Protein AF-A0A958K2G7-F1 (afdb_monomer_lite)

Radius of gyration: 17.44 Å; chains: 1; bounding box: 40×29×52 Å

Foldseek 3Di:
DDPVVLVVLVVVLVVLLVV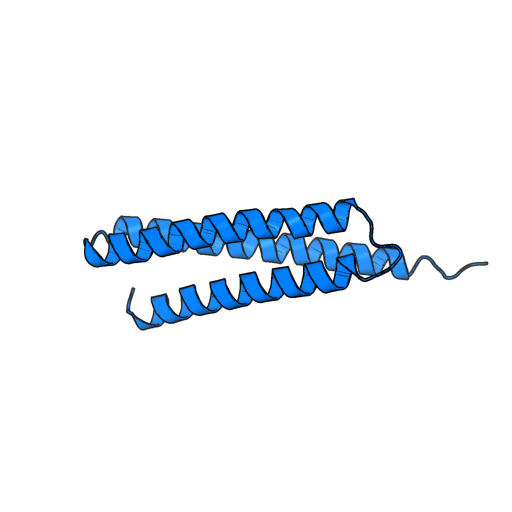LVVVLVVQVPDPPRDPVLNVLSVVLNVLSVVLVVLSVVLVVCVVVVVVVSNVVSSVSSVVSSVVSVVVVVVSVVVVVVVVVVPDDD

Sequence (105 aa):
MNNEQLTKLFGSLKTLETTIENVYERLASKENVSDKVLERVASYRKICDMQKRFSIQLEQKLGEKKYEEVARLVKLINGLSAMIMDDARLILSGIELEKDDFHYC

pLDDT: mean 78.82, std 11.54, range [39.59, 89.38]

Secondary structure (DSSP, 8-state):
--HHHHHHHHHHHHHHHHHHHHHHHHHHTSTT--HHHHHHHHHHHHHHHHHHHHHHHHHHHHHTT-HHHHHHHHHHHHHHHHHHHHHHHHHHHHHHHHHHT----

Structure (mmCIF, N/CA/C/O backbone):
data_AF-A0A958K2G7-F1
#
_entry.id   AF-A0A958K2G7-F1
#
loop_
_atom_site.group_PDB
_atom_site.id
_atom_site.type_symbol
_atom_site.label_atom_id
_atom_site.label_alt_id
_atom_site.label_comp_id
_atom_site.label_asym_id
_atom_site.label_entity_id
_atom_site.label_seq_id
_atom_site.pdbx_PDB_ins_code
_atom_site.Cartn_x
_atom_site.Cartn_y
_atom_site.Cartn_z
_atom_site.occupancy
_atom_site.B_iso_or_equiv
_atom_site.auth_seq_id
_atom_site.auth_comp_id
_atom_site.auth_asym_id
_atom_site.auth_atom_id
_atom_site.pdbx_PDB_model_num
ATOM 1 N N . MET A 1 1 ? -10.783 -4.554 18.110 1.00 61.78 1 MET A N 1
ATOM 2 C CA . MET A 1 1 ? -9.544 -4.000 17.534 1.00 61.78 1 MET A CA 1
ATOM 3 C C . MET A 1 1 ? -8.825 -3.243 18.632 1.00 61.78 1 MET A C 1
ATOM 5 O O . MET A 1 1 ? -9.449 -2.361 19.208 1.00 61.78 1 MET A O 1
ATOM 9 N N . ASN A 1 2 ? -7.605 -3.625 19.000 1.00 66.38 2 ASN A N 1
ATOM 10 C CA . ASN A 1 2 ? -6.824 -2.912 20.021 1.00 66.38 2 ASN A CA 1
ATOM 11 C C . ASN A 1 2 ? -5.801 -1.965 19.357 1.00 66.38 2 ASN A C 1
ATOM 13 O O . ASN A 1 2 ? -5.538 -2.079 18.160 1.00 66.38 2 ASN A O 1
ATOM 17 N N . ASN A 1 3 ? -5.230 -1.023 20.118 1.00 69.88 3 ASN A N 1
ATOM 18 C CA . ASN A 1 3 ? -4.253 -0.053 19.591 1.00 69.88 3 ASN A CA 1
ATOM 19 C C . ASN A 1 3 ? -3.056 -0.724 18.903 1.00 69.88 3 ASN A C 1
ATOM 21 O O . ASN A 1 3 ? -2.540 -0.210 17.919 1.00 69.88 3 ASN A O 1
ATOM 25 N N . GLU A 1 4 ? -2.652 -1.906 19.363 1.00 78.75 4 GLU A N 1
ATOM 26 C CA . GLU A 1 4 ? -1.542 -2.656 18.777 1.00 78.75 4 GLU A CA 1
ATOM 27 C C . GLU A 1 4 ? -1.826 -3.116 17.336 1.00 78.75 4 GLU A C 1
ATOM 29 O O . GLU A 1 4 ? -0.963 -3.012 16.463 1.00 78.75 4 GLU A O 1
ATOM 34 N N . GLN A 1 5 ? -3.046 -3.585 17.059 1.00 75.12 5 GLN A N 1
ATOM 35 C CA . GLN A 1 5 ? -3.474 -3.979 15.712 1.00 75.12 5 GLN A CA 1
ATOM 36 C C . GLN A 1 5 ? -3.483 -2.793 14.742 1.00 75.12 5 GLN A C 1
ATOM 38 O O . GLN A 1 5 ? -3.153 -2.956 13.570 1.00 75.12 5 GLN A O 1
ATOM 43 N N . L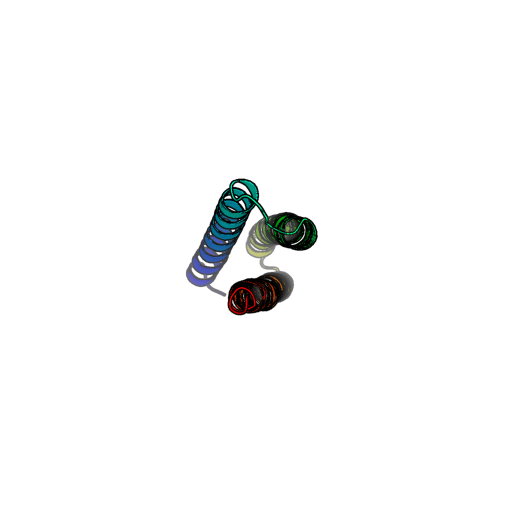EU A 1 6 ? -3.814 -1.600 15.234 1.00 75.00 6 LEU A N 1
ATOM 44 C CA . LEU A 1 6 ? -3.815 -0.369 14.445 1.00 75.00 6 LEU A CA 1
ATOM 45 C C . LEU A 1 6 ? -2.398 0.097 14.129 1.00 75.00 6 LEU A C 1
ATOM 47 O O . LEU A 1 6 ? -2.088 0.371 12.974 1.00 75.00 6 LEU A O 1
ATOM 51 N N . THR A 1 7 ? -1.512 0.088 15.126 1.00 80.31 7 THR A N 1
ATOM 52 C CA . THR A 1 7 ? -0.090 0.379 14.920 1.00 80.31 7 THR A CA 1
ATOM 53 C C . THR A 1 7 ? 0.525 -0.577 13.899 1.00 80.31 7 THR A C 1
ATOM 55 O O . THR A 1 7 ? 1.251 -0.144 13.006 1.00 80.31 7 THR A O 1
ATOM 58 N N . LYS A 1 8 ? 0.194 -1.873 13.975 1.00 83.69 8 LYS A N 1
ATOM 59 C CA . LYS A 1 8 ? 0.631 -2.877 12.992 1.00 83.69 8 LYS A CA 1
ATOM 60 C C . LYS A 1 8 ? 0.079 -2.598 11.594 1.00 83.69 8 LYS A C 1
ATOM 62 O O . LYS A 1 8 ? 0.828 -2.711 10.624 1.00 83.69 8 LYS A O 1
ATOM 67 N N . LEU A 1 9 ? -1.193 -2.213 11.480 1.00 81.94 9 LEU A N 1
ATOM 68 C CA . LEU A 1 9 ? -1.819 -1.862 10.204 1.00 81.94 9 LEU A CA 1
ATOM 69 C C . LEU A 1 9 ? -1.125 -0.659 9.556 1.00 81.94 9 LEU A C 1
ATOM 71 O O . LEU A 1 9 ? -0.680 -0.754 8.415 1.00 81.94 9 LEU A O 1
ATOM 75 N N . PHE A 1 10 ? -0.969 0.444 10.290 1.00 81.56 10 PHE A N 1
ATOM 76 C CA . PHE A 1 10 ? -0.305 1.644 9.777 1.00 81.56 10 PHE A CA 1
ATOM 77 C C . PHE A 1 10 ? 1.170 1.402 9.459 1.00 81.56 10 PHE A C 1
ATOM 79 O O . PHE A 1 10 ? 1.658 1.867 8.430 1.00 81.56 10 PHE A O 1
ATOM 86 N N . GLY A 1 11 ? 1.865 0.618 10.289 1.00 84.69 11 GLY A N 1
ATOM 87 C CA . GLY A 1 11 ? 3.226 0.173 10.003 1.00 84.69 11 GLY A CA 1
ATOM 88 C C . GLY A 1 11 ? 3.308 -0.594 8.684 1.00 84.69 11 GLY A C 1
ATOM 89 O O . GLY A 1 11 ? 4.128 -0.263 7.833 1.00 84.69 11 GLY A O 1
ATOM 90 N N . SER A 1 12 ? 2.400 -1.550 8.473 1.00 84.12 12 SER A N 1
ATOM 91 C CA . SER A 1 12 ? 2.346 -2.355 7.245 1.00 84.12 12 SER A CA 1
ATOM 92 C C . SER A 1 12 ? 2.060 -1.505 6.004 1.00 84.12 12 SER A C 1
ATOM 94 O O . SER A 1 12 ? 2.653 -1.742 4.955 1.00 84.12 12 SER A O 1
ATOM 96 N N . LEU A 1 13 ? 1.201 -0.487 6.118 1.00 83.81 13 LEU A N 1
ATOM 97 C CA . LEU A 1 13 ? 0.924 0.443 5.020 1.00 83.81 13 LEU A CA 1
ATOM 98 C C . LEU A 1 13 ? 2.126 1.301 4.656 1.00 83.81 13 LEU A C 1
ATOM 100 O O . LEU A 1 13 ? 2.446 1.429 3.479 1.00 83.81 13 LEU A O 1
ATOM 104 N N . LYS A 1 14 ? 2.825 1.838 5.657 1.00 85.19 14 LYS A N 1
ATOM 105 C CA . LYS A 1 14 ? 4.040 2.620 5.425 1.00 85.19 14 LYS A CA 1
ATOM 106 C C . LYS A 1 14 ? 5.134 1.773 4.775 1.00 85.19 14 LYS A C 1
ATOM 108 O O . LYS A 1 14 ? 5.828 2.245 3.874 1.00 85.19 14 LYS A O 1
ATOM 113 N N . THR A 1 15 ? 5.283 0.524 5.217 1.00 85.44 15 THR A N 1
ATOM 114 C CA . THR A 1 15 ? 6.199 -0.431 4.587 1.00 85.44 15 THR A CA 1
ATOM 115 C C . THR A 1 15 ? 5.812 -0.671 3.131 1.00 85.44 15 THR A C 1
ATOM 117 O O . THR A 1 15 ? 6.675 -0.558 2.270 1.00 85.44 15 THR A O 1
ATOM 120 N N . LEU A 1 16 ? 4.531 -0.922 2.842 1.00 83.94 16 LEU A N 1
ATOM 121 C CA . LEU A 1 16 ? 4.041 -1.144 1.481 1.00 83.94 16 LEU A CA 1
ATOM 122 C C . LEU A 1 16 ? 4.293 0.066 0.564 1.00 83.94 16 LEU A C 1
ATOM 124 O O . LEU A 1 16 ? 4.843 -0.107 -0.520 1.00 83.94 16 LEU A O 1
ATOM 128 N N . GLU A 1 17 ? 3.966 1.279 1.021 1.00 86.50 17 GLU A N 1
ATOM 129 C CA . GLU A 1 17 ? 4.219 2.544 0.309 1.00 86.50 17 GLU A CA 1
ATOM 130 C C . GLU A 1 17 ? 5.709 2.697 -0.027 1.00 86.50 17 GLU A C 1
ATOM 132 O O . GLU A 1 17 ? 6.078 2.903 -1.181 1.00 86.50 17 GLU A O 1
ATOM 137 N N . THR A 1 18 ? 6.578 2.494 0.968 1.00 84.88 18 THR A N 1
ATOM 138 C CA . THR A 1 18 ? 8.036 2.588 0.792 1.00 84.88 18 THR A CA 1
ATOM 139 C C . THR A 1 18 ? 8.558 1.530 -0.181 1.00 84.88 18 THR A C 1
ATOM 141 O O . THR A 1 18 ? 9.434 1.803 -0.999 1.00 84.88 18 THR A O 1
ATOM 144 N N . THR A 1 19 ? 8.035 0.304 -0.115 1.00 85.00 19 THR A N 1
ATOM 145 C CA . THR A 1 19 ? 8.423 -0.771 -1.031 1.00 85.00 19 THR A CA 1
ATOM 146 C C . THR A 1 19 ? 8.038 -0.444 -2.470 1.00 85.00 19 THR A C 1
ATOM 148 O O . THR A 1 19 ? 8.870 -0.615 -3.356 1.00 85.00 19 THR A O 1
ATOM 151 N N . ILE A 1 20 ? 6.818 0.040 -2.709 1.00 84.44 20 ILE A N 1
ATOM 152 C CA . ILE A 1 20 ? 6.351 0.410 -4.052 1.00 84.44 20 ILE A CA 1
ATOM 153 C C . ILE A 1 20 ? 7.192 1.550 -4.621 1.00 84.44 20 ILE A C 1
ATOM 155 O O . ILE A 1 20 ? 7.594 1.479 -5.780 1.00 84.44 20 ILE A O 1
ATOM 159 N N . GLU A 1 21 ? 7.509 2.553 -3.801 1.00 85.44 21 GLU A N 1
ATOM 160 C CA . GLU A 1 21 ? 8.348 3.680 -4.209 1.00 85.44 21 GLU A CA 1
ATOM 161 C C . GLU A 1 21 ? 9.743 3.212 -4.636 1.00 85.44 21 GLU A C 1
ATOM 163 O O . GLU A 1 21 ? 10.171 3.457 -5.764 1.00 85.44 21 GLU A O 1
ATOM 168 N N . ASN A 1 22 ? 10.400 2.413 -3.792 1.00 81.69 22 ASN A N 1
ATOM 169 C CA . ASN A 1 22 ? 11.715 1.849 -4.092 1.00 81.69 22 ASN A CA 1
ATOM 170 C C . ASN A 1 22 ? 11.702 0.964 -5.347 1.00 81.69 22 ASN A C 1
ATOM 172 O O . ASN A 1 22 ? 12.668 0.940 -6.109 1.00 81.69 22 ASN A O 1
ATOM 176 N N . VAL A 1 23 ? 10.634 0.187 -5.555 1.00 83.56 23 VAL A N 1
ATOM 177 C CA . VAL A 1 23 ? 10.487 -0.661 -6.746 1.00 83.56 23 VAL A CA 1
ATOM 178 C C . VAL A 1 23 ? 10.324 0.199 -7.992 1.00 83.56 23 VAL A C 1
ATOM 180 O O . VAL A 1 23 ? 10.992 -0.068 -8.989 1.00 83.56 23 VAL A O 1
ATOM 183 N N . TYR A 1 24 ? 9.500 1.245 -7.936 1.00 85.12 24 TYR A N 1
ATOM 184 C CA . TYR A 1 24 ? 9.338 2.172 -9.048 1.00 85.12 24 TYR A CA 1
ATOM 185 C C . TYR A 1 24 ? 10.665 2.834 -9.420 1.00 85.12 24 TYR A C 1
ATOM 187 O O . TYR A 1 24 ? 11.050 2.790 -10.583 1.00 85.12 24 TYR A O 1
ATOM 195 N N . GLU A 1 25 ? 11.394 3.395 -8.453 1.00 83.62 25 GLU A N 1
ATOM 196 C CA . GLU A 1 25 ? 12.686 4.048 -8.702 1.00 83.62 25 GLU A CA 1
ATOM 197 C C . GLU A 1 25 ? 13.704 3.084 -9.327 1.00 83.62 25 GLU A C 1
ATOM 199 O O . GLU A 1 25 ? 14.400 3.424 -10.287 1.00 83.62 25 GLU A O 1
ATOM 204 N N . ARG A 1 26 ? 13.757 1.840 -8.834 1.00 81.12 26 ARG A N 1
ATOM 205 C CA . ARG A 1 26 ? 14.638 0.792 -9.374 1.00 81.12 26 ARG A CA 1
ATOM 206 C C . ARG A 1 26 ? 14.258 0.341 -10.779 1.00 81.12 26 ARG A C 1
ATOM 208 O O . ARG A 1 26 ? 15.132 -0.094 -11.519 1.00 81.12 26 ARG A O 1
ATOM 215 N N . LEU A 1 27 ? 12.976 0.360 -11.129 1.00 80.62 27 LEU A N 1
ATOM 216 C CA . LEU A 1 27 ? 12.520 0.016 -12.475 1.00 80.62 27 LEU A CA 1
ATOM 217 C C . LEU A 1 27 ? 12.720 1.186 -13.438 1.00 80.62 27 LEU A C 1
ATOM 219 O O . LEU A 1 27 ? 13.208 0.975 -14.539 1.00 80.62 27 LEU A O 1
ATOM 223 N N . ALA A 1 28 ? 12.431 2.412 -13.006 1.00 80.25 28 ALA A N 1
ATOM 224 C CA . ALA A 1 28 ? 12.609 3.621 -13.806 1.00 80.25 28 ALA A CA 1
ATOM 225 C C . ALA A 1 28 ? 14.084 3.913 -14.138 1.00 80.25 28 ALA A C 1
ATOM 227 O O . ALA A 1 28 ? 14.375 4.558 -15.139 1.00 80.25 28 ALA A O 1
ATOM 228 N N . SER A 1 29 ? 15.015 3.440 -13.304 1.00 80.69 29 SER A N 1
ATOM 229 C CA . SER A 1 29 ? 16.465 3.553 -13.523 1.00 80.69 29 SER A CA 1
ATOM 230 C C . SER A 1 29 ? 17.067 2.420 -14.362 1.00 80.69 29 SER A C 1
ATOM 232 O O . SER A 1 29 ? 18.253 2.475 -14.681 1.00 80.69 29 SER A O 1
ATOM 234 N N . LYS A 1 30 ? 16.289 1.390 -14.717 1.00 81.00 30 LYS A N 1
ATOM 235 C CA . LYS A 1 30 ? 16.748 0.295 -15.577 1.00 81.00 30 LYS A CA 1
ATOM 236 C C . LYS A 1 30 ? 16.438 0.588 -17.039 1.00 81.00 30 LYS A C 1
ATOM 238 O O . LYS A 1 30 ? 15.323 0.963 -17.385 1.00 81.00 30 LYS A O 1
ATOM 243 N N . GLU A 1 31 ? 17.407 0.318 -17.903 1.00 69.94 31 GLU A N 1
ATOM 244 C CA . GLU A 1 31 ? 17.184 0.278 -19.346 1.00 69.94 31 GLU A CA 1
ATOM 245 C C . GLU A 1 31 ? 16.333 -0.953 -19.716 1.00 69.94 31 GLU A C 1
ATOM 247 O O . GLU A 1 31 ? 16.472 -2.018 -19.109 1.00 69.94 31 GLU A O 1
ATOM 252 N N . ASN A 1 32 ? 15.460 -0.807 -20.719 1.00 76.81 32 ASN A N 1
ATOM 253 C CA . ASN A 1 32 ? 14.589 -1.862 -21.266 1.00 76.81 32 ASN A CA 1
ATOM 254 C C . ASN A 1 32 ? 13.463 -2.380 -20.345 1.00 76.81 32 ASN A C 1
ATOM 256 O O . ASN A 1 32 ? 13.014 -3.513 -20.505 1.00 76.81 32 ASN A O 1
ATOM 260 N N . VAL A 1 33 ? 12.958 -1.577 -19.400 1.00 77.56 33 VAL A N 1
ATOM 261 C CA . VAL A 1 33 ? 11.695 -1.904 -18.709 1.00 77.56 33 VAL A CA 1
ATOM 262 C C . VAL A 1 33 ? 10.511 -1.475 -19.573 1.00 77.56 33 VAL A C 1
ATOM 264 O O . VAL A 1 33 ? 10.459 -0.341 -20.035 1.00 77.56 33 VAL A O 1
ATOM 267 N N . SER A 1 34 ? 9.540 -2.370 -19.769 1.00 83.94 34 SER A N 1
ATOM 268 C CA . SER A 1 34 ? 8.307 -2.051 -20.493 1.00 83.94 34 SER A CA 1
ATOM 269 C C . SER A 1 34 ? 7.540 -0.902 -19.829 1.00 83.94 34 SER A C 1
ATOM 271 O O . SER A 1 34 ? 7.252 -0.955 -18.629 1.00 83.94 34 SER A O 1
ATOM 273 N N . ASP A 1 35 ? 7.102 0.081 -20.619 1.00 82.44 35 ASP A N 1
ATOM 274 C CA . ASP A 1 35 ? 6.256 1.186 -20.144 1.00 82.44 35 ASP A CA 1
ATOM 275 C C . ASP A 1 35 ? 4.999 0.680 -19.422 1.00 82.44 35 ASP A C 1
ATOM 277 O O . ASP A 1 35 ? 4.591 1.238 -18.407 1.00 82.44 35 ASP A O 1
ATOM 281 N N . LYS A 1 36 ? 4.439 -0.459 -19.856 1.00 82.56 36 LYS A N 1
ATOM 282 C CA . LYS A 1 36 ? 3.278 -1.090 -19.204 1.00 82.56 36 LYS A CA 1
ATOM 283 C C . LYS A 1 36 ? 3.572 -1.538 -17.770 1.00 82.56 36 LYS A C 1
ATOM 285 O O . LYS A 1 36 ? 2.682 -1.517 -16.920 1.00 82.56 36 LYS A O 1
ATOM 290 N N . VAL A 1 37 ? 4.803 -1.968 -17.489 1.00 83.06 37 VAL A N 1
ATOM 291 C CA . VAL A 1 37 ? 5.243 -2.340 -16.137 1.00 83.06 37 VAL A CA 1
ATOM 292 C C . VAL A 1 37 ? 5.382 -1.086 -15.277 1.00 83.06 37 VAL A C 1
ATOM 294 O O . VAL A 1 37 ? 4.875 -1.063 -14.155 1.00 83.06 37 VAL A O 1
ATOM 297 N N . LEU A 1 38 ? 5.999 -0.026 -15.808 1.00 83.69 38 LEU A N 1
ATOM 298 C CA . LEU A 1 38 ? 6.134 1.255 -15.107 1.00 83.69 38 LEU A CA 1
ATOM 299 C C . LEU A 1 38 ? 4.768 1.882 -14.798 1.00 83.69 38 LEU A C 1
ATOM 301 O O . LEU A 1 38 ? 4.538 2.318 -13.670 1.00 83.69 38 LEU A O 1
ATOM 305 N N . GLU A 1 39 ? 3.835 1.860 -15.752 1.00 86.00 39 GLU A N 1
ATOM 306 C CA . GLU A 1 39 ? 2.460 2.336 -15.573 1.00 86.00 39 GLU A CA 1
ATOM 307 C C . GLU A 1 39 ? 1.706 1.547 -14.495 1.00 86.00 39 GLU A C 1
ATOM 309 O O . GLU A 1 39 ? 1.022 2.142 -13.655 1.00 86.00 39 GLU A O 1
ATOM 314 N N . ARG A 1 40 ? 1.850 0.214 -14.463 1.00 84.75 40 ARG A N 1
ATOM 315 C C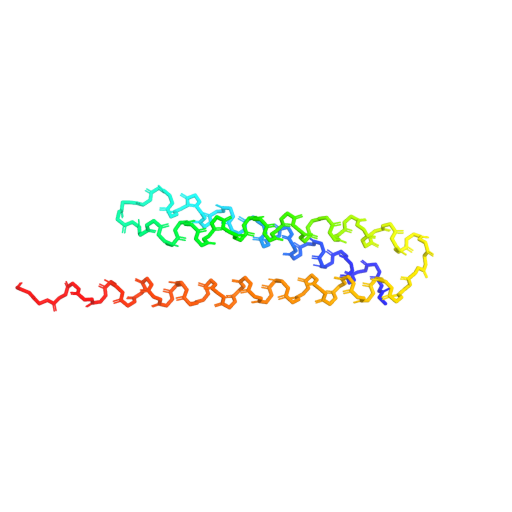A . ARG A 1 40 ? 1.226 -0.616 -13.420 1.00 84.75 40 ARG A CA 1
ATOM 316 C C . ARG A 1 40 ? 1.800 -0.319 -12.042 1.00 84.75 40 ARG A C 1
ATOM 318 O O . ARG A 1 40 ? 1.026 -0.094 -11.114 1.00 84.75 40 ARG A O 1
ATOM 325 N N . VAL A 1 41 ? 3.120 -0.223 -11.899 1.00 85.25 41 VAL A N 1
ATOM 326 C CA . VAL A 1 41 ? 3.735 0.138 -10.610 1.00 85.25 41 VAL A CA 1
ATOM 327 C C . VAL A 1 41 ? 3.339 1.560 -10.191 1.00 85.25 41 VAL A C 1
ATOM 329 O O . VAL A 1 41 ? 3.020 1.796 -9.025 1.00 85.25 41 VAL A O 1
ATOM 332 N N . ALA A 1 42 ? 3.243 2.502 -11.135 1.00 86.25 42 ALA A N 1
ATOM 333 C CA . ALA A 1 42 ? 2.718 3.840 -10.864 1.00 86.25 42 ALA A CA 1
ATOM 334 C C . ALA A 1 42 ? 1.250 3.815 -10.396 1.00 86.25 42 ALA A C 1
ATOM 336 O O . ALA A 1 42 ? 0.850 4.632 -9.564 1.00 86.25 42 ALA A O 1
ATOM 337 N N . SER A 1 43 ? 0.437 2.874 -10.884 1.00 86.62 43 SER A N 1
ATOM 338 C CA . SER A 1 43 ? -0.947 2.698 -10.429 1.00 86.62 43 SER A CA 1
ATOM 339 C C . SER A 1 43 ? -1.031 2.269 -8.957 1.00 86.62 43 SER A C 1
ATOM 341 O O . SER A 1 43 ? -1.948 2.698 -8.253 1.00 86.62 43 SER A O 1
ATOM 343 N N . TYR A 1 44 ? -0.039 1.532 -8.443 1.00 89.38 44 TYR A N 1
ATOM 344 C CA . TYR A 1 44 ? 0.010 1.139 -7.031 1.00 89.38 44 TYR A CA 1
ATOM 345 C C . TYR A 1 44 ? 0.175 2.335 -6.099 1.00 89.38 44 TYR A C 1
ATOM 347 O O . TYR A 1 44 ? -0.453 2.363 -5.042 1.00 89.38 44 TYR A O 1
ATOM 355 N N . ARG A 1 45 ? 0.917 3.372 -6.514 1.00 84.81 45 ARG A N 1
ATOM 356 C CA . ARG A 1 45 ? 1.023 4.629 -5.751 1.00 84.81 45 ARG A CA 1
ATOM 357 C C . ARG A 1 45 ? -0.348 5.259 -5.503 1.00 84.81 45 ARG A C 1
ATOM 359 O O . ARG A 1 45 ? -0.658 5.636 -4.378 1.00 84.81 45 ARG A O 1
ATOM 366 N N . LYS A 1 46 ? -1.216 5.280 -6.522 1.00 86.69 46 LYS A N 1
ATOM 367 C CA . LYS A 1 46 ? -2.594 5.794 -6.390 1.00 86.69 46 LYS A CA 1
ATOM 368 C C . LYS A 1 46 ? -3.411 4.979 -5.384 1.00 86.69 46 LYS A C 1
ATOM 370 O O . LYS A 1 46 ? -4.232 5.534 -4.657 1.00 86.69 46 LYS A O 1
ATOM 375 N N . ILE A 1 47 ? -3.193 3.665 -5.328 1.00 86.94 47 ILE A N 1
ATOM 376 C CA . ILE A 1 47 ? -3.866 2.792 -4.361 1.00 86.94 47 ILE A CA 1
ATOM 377 C C . ILE A 1 47 ? -3.326 3.044 -2.943 1.00 86.94 47 ILE A C 1
ATOM 379 O O . ILE A 1 47 ? -4.120 3.125 -2.005 1.00 86.94 47 ILE A O 1
ATOM 383 N N . CYS A 1 48 ? -2.019 3.259 -2.774 1.00 85.88 48 CYS A N 1
ATOM 384 C CA . CYS A 1 48 ? -1.438 3.666 -1.491 1.00 85.88 48 CYS A CA 1
ATOM 385 C C . CYS A 1 48 ? -2.000 5.005 -0.999 1.00 85.88 48 CYS A C 1
ATOM 387 O O . CYS A 1 48 ? -2.371 5.116 0.171 1.00 85.88 48 CYS A O 1
ATOM 389 N N . ASP A 1 49 ? -2.179 5.986 -1.887 1.00 85.69 49 ASP A N 1
ATOM 390 C CA . ASP A 1 49 ? -2.836 7.252 -1.543 1.00 85.69 49 ASP A CA 1
ATOM 391 C C . ASP A 1 49 ? -4.265 7.031 -1.024 1.00 85.69 49 ASP A C 1
ATOM 393 O O . ASP A 1 49 ? -4.694 7.659 -0.049 1.00 85.69 49 ASP A O 1
ATOM 397 N N . MET A 1 50 ? -5.016 6.107 -1.634 1.00 85.50 50 MET A N 1
ATOM 398 C CA . MET A 1 50 ? -6.347 5.729 -1.150 1.00 85.50 50 MET A CA 1
ATOM 399 C C . MET A 1 50 ? -6.285 5.059 0.228 1.00 85.50 50 MET A C 1
ATOM 401 O O . MET A 1 50 ? -7.060 5.416 1.117 1.00 85.50 50 MET A O 1
ATOM 405 N N . GLN A 1 51 ? -5.347 4.135 0.446 1.00 84.00 51 GLN A N 1
ATOM 406 C CA . GLN A 1 51 ? -5.153 3.478 1.743 1.00 84.00 51 GLN A CA 1
ATOM 407 C C . GLN A 1 51 ? -4.769 4.473 2.844 1.00 84.00 51 GLN A C 1
ATOM 409 O O . GLN A 1 51 ? -5.251 4.362 3.974 1.00 84.00 51 GLN A O 1
ATOM 414 N N . LYS A 1 52 ? -3.970 5.492 2.517 1.00 85.38 52 LYS A N 1
ATOM 415 C CA . LYS A 1 52 ? -3.613 6.586 3.426 1.00 85.38 52 LYS A CA 1
ATOM 416 C C . LYS A 1 52 ? -4.833 7.412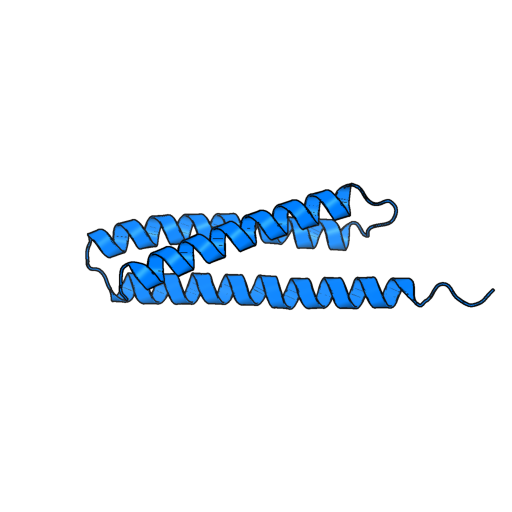 3.820 1.00 85.38 52 LYS A C 1
ATOM 418 O O . LYS A 1 52 ? -5.048 7.669 5.002 1.00 85.38 52 LYS A O 1
ATOM 423 N N . ARG A 1 53 ? -5.701 7.748 2.860 1.00 87.38 53 ARG A N 1
ATOM 424 C CA . ARG A 1 53 ? -6.981 8.424 3.146 1.00 87.38 53 ARG A CA 1
ATOM 425 C C . ARG A 1 53 ? -7.886 7.580 4.043 1.00 87.38 53 ARG A C 1
ATOM 427 O O . ARG A 1 53 ? -8.492 8.121 4.965 1.00 87.38 53 ARG A O 1
ATOM 434 N N . PHE A 1 54 ? -7.968 6.270 3.808 1.00 84.94 54 PHE A N 1
ATOM 435 C CA . PHE A 1 54 ? -8.740 5.370 4.670 1.00 84.94 54 PHE A CA 1
ATOM 436 C C . PHE A 1 54 ? -8.138 5.225 6.063 1.00 84.94 54 PHE A C 1
ATOM 438 O O . PHE A 1 54 ? -8.886 5.104 7.025 1.00 84.94 54 PHE A O 1
ATOM 445 N N . SER A 1 55 ? -6.816 5.300 6.183 1.00 80.88 55 SER A N 1
ATOM 446 C CA . SER A 1 55 ? -6.113 5.271 7.467 1.00 80.88 55 SER A CA 1
ATOM 447 C C . SER A 1 55 ? -6.423 6.500 8.317 1.00 80.88 55 SER A C 1
ATOM 449 O O . SER A 1 55 ? -6.767 6.359 9.484 1.00 80.88 55 SER A O 1
ATOM 451 N N . ILE A 1 56 ? -6.422 7.691 7.714 1.00 85.12 56 ILE A N 1
ATOM 452 C CA . ILE A 1 56 ? -6.828 8.935 8.391 1.00 85.12 56 ILE A CA 1
ATOM 453 C C . ILE A 1 56 ? -8.293 8.845 8.847 1.00 85.12 56 ILE A C 1
ATOM 455 O O . ILE A 1 56 ? -8.625 9.175 9.985 1.00 85.12 56 ILE A O 1
ATOM 459 N N . GLN A 1 57 ? -9.180 8.340 7.982 1.00 84.62 57 GLN A N 1
ATOM 460 C CA . GLN A 1 57 ? -10.578 8.113 8.360 1.00 84.62 57 GLN A CA 1
ATOM 461 C C . GLN A 1 57 ? -10.699 7.091 9.494 1.00 84.62 57 GLN A C 1
ATOM 463 O O . GLN A 1 57 ? -11.516 7.274 10.390 1.00 84.62 57 GLN A O 1
ATOM 468 N N . LEU A 1 58 ? -9.880 6.039 9.493 1.00 82.00 58 LEU A N 1
ATOM 469 C CA . LEU A 1 58 ? -9.868 5.018 10.534 1.00 82.00 58 LEU A CA 1
ATOM 470 C C . LEU A 1 58 ? -9.571 5.632 11.906 1.00 82.00 58 LEU A C 1
ATOM 472 O O . LEU A 1 58 ? -10.310 5.366 12.852 1.00 82.00 58 LEU A O 1
ATOM 476 N N . GLU A 1 59 ? -8.539 6.476 12.002 1.00 81.69 59 GLU A N 1
ATOM 477 C CA . GLU A 1 59 ? -8.175 7.189 13.235 1.00 81.69 59 GLU A CA 1
ATOM 478 C C . GLU A 1 59 ? -9.328 8.061 13.740 1.00 81.69 59 GLU A C 1
ATOM 480 O O . GLU A 1 59 ? -9.691 7.998 14.918 1.00 81.69 59 GLU A O 1
ATOM 485 N N . GLN A 1 60 ? -9.976 8.801 12.837 1.00 82.44 60 GLN A N 1
ATOM 486 C CA . GLN A 1 60 ? -11.144 9.608 13.179 1.00 82.44 60 GLN A CA 1
ATOM 487 C C . GLN A 1 60 ? -12.306 8.740 13.698 1.00 82.44 60 GLN A C 1
ATOM 489 O O . GLN A 1 60 ? -12.882 9.022 14.750 1.00 82.44 60 GLN A O 1
ATOM 494 N N . LYS A 1 61 ? -12.644 7.649 12.997 1.00 81.06 61 LYS A N 1
ATOM 495 C CA . LYS A 1 61 ? -13.759 6.759 13.372 1.00 81.06 61 LYS A CA 1
ATOM 496 C C . LYS A 1 61 ? -13.509 5.990 14.666 1.00 81.06 61 LYS A C 1
ATOM 498 O O . LYS A 1 61 ? -14.461 5.697 15.392 1.00 81.06 61 LYS A O 1
ATOM 503 N N . LEU A 1 62 ? -12.248 5.696 14.979 1.00 79.81 62 LEU A N 1
ATOM 504 C CA . LEU A 1 62 ? -11.836 5.147 16.270 1.00 79.81 62 LEU A CA 1
ATOM 505 C C . LEU A 1 62 ? -12.092 6.133 17.409 1.00 79.81 62 LEU A C 1
ATOM 507 O O . LEU A 1 62 ? -12.655 5.731 18.428 1.00 79.81 62 LEU A O 1
ATOM 511 N N . GLY A 1 63 ? -11.748 7.411 17.218 1.00 80.44 63 GLY A N 1
ATOM 512 C CA . GLY A 1 63 ? -12.061 8.478 18.174 1.00 80.44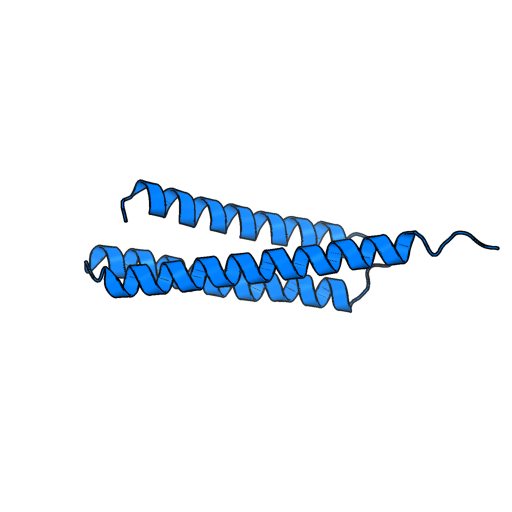 63 GLY A CA 1
ATOM 513 C C . GLY A 1 63 ? -13.568 8.635 18.412 1.00 80.44 63 GLY A C 1
ATOM 514 O O . GLY A 1 63 ? -14.005 8.822 19.544 1.00 80.44 63 GLY A O 1
ATOM 515 N N . GLU A 1 64 ? -14.373 8.453 17.362 1.00 85.69 64 GLU A N 1
ATOM 516 C CA . GLU A 1 64 ? -15.844 8.480 17.411 1.00 85.69 64 GLU A CA 1
ATOM 517 C C . GLU A 1 64 ? -16.481 7.179 17.958 1.00 85.69 64 GLU A C 1
ATOM 519 O O . GLU A 1 64 ? -17.706 7.088 18.033 1.00 85.69 64 GLU A O 1
ATOM 524 N N . LYS A 1 65 ? -15.688 6.156 18.326 1.00 82.88 65 LYS A N 1
ATOM 525 C CA . LYS A 1 65 ? -16.153 4.814 18.750 1.00 82.88 65 LYS A CA 1
ATOM 526 C C . LYS A 1 65 ? -17.079 4.114 17.736 1.00 82.88 65 LYS A C 1
ATOM 528 O O . LYS A 1 65 ? -17.867 3.240 18.098 1.00 82.88 65 LYS A O 1
ATOM 533 N N . LYS A 1 66 ? -16.965 4.439 16.445 1.00 84.12 66 LYS A N 1
ATOM 534 C CA . LYS A 1 66 ? -17.754 3.828 15.359 1.00 84.12 66 LYS A CA 1
ATOM 535 C C . LYS A 1 66 ? -17.120 2.522 14.882 1.00 84.12 66 LYS A C 1
ATOM 537 O O . LYS A 1 66 ? -16.641 2.415 13.755 1.00 84.12 66 LYS A O 1
ATOM 542 N N . TYR A 1 67 ? -17.100 1.511 15.748 1.00 81.69 67 TYR A N 1
ATOM 543 C CA . TYR A 1 67 ? -16.342 0.272 15.526 1.00 81.69 67 TYR A CA 1
ATOM 544 C C . TYR A 1 67 ? -16.727 -0.502 14.255 1.00 81.69 67 TYR A C 1
ATOM 546 O O . TYR A 1 67 ? -15.868 -1.145 13.652 1.00 81.69 67 TYR A O 1
ATOM 554 N N . GLU A 1 68 ? -17.979 -0.413 13.803 1.00 85.69 68 GLU A N 1
ATOM 555 C CA . GLU A 1 68 ? -18.394 -1.016 12.531 1.00 85.69 68 GLU A CA 1
ATOM 556 C C . GLU A 1 68 ? -17.757 -0.334 11.313 1.00 85.69 68 GLU A C 1
ATOM 558 O O . GLU A 1 68 ? -17.321 -1.007 10.380 1.00 85.69 68 GLU A O 1
ATOM 563 N N . GLU A 1 69 ? -17.671 1.001 11.316 1.00 84.06 69 GLU A N 1
ATOM 564 C CA . GLU A 1 69 ? -17.000 1.761 10.253 1.00 84.06 69 GLU A CA 1
ATOM 565 C C . GLU A 1 69 ? -15.504 1.451 10.235 1.00 84.06 69 GLU A C 1
ATOM 567 O O . GLU A 1 69 ? -14.931 1.229 9.170 1.00 84.06 69 GLU A O 1
ATOM 572 N N . VAL A 1 70 ? -14.897 1.335 11.418 1.00 80.25 70 VAL A N 1
ATOM 573 C CA . VAL A 1 70 ? -13.500 0.921 11.576 1.00 80.25 70 VAL A CA 1
ATOM 574 C C . VAL A 1 70 ? -13.275 -0.473 10.970 1.00 80.25 70 VAL A C 1
ATOM 576 O O . VAL A 1 70 ? -12.338 -0.660 10.196 1.00 80.25 70 VAL A O 1
ATOM 579 N N . ALA A 1 71 ? -14.142 -1.450 11.255 1.00 82.75 71 ALA A N 1
ATOM 580 C CA . ALA A 1 71 ? -14.024 -2.799 10.695 1.00 82.75 71 ALA A CA 1
ATOM 581 C C . ALA A 1 71 ? -14.141 -2.814 9.159 1.00 82.75 71 ALA A C 1
ATOM 583 O O . ALA A 1 71 ? -13.379 -3.514 8.485 1.00 82.75 71 ALA A O 1
ATOM 584 N N . ARG A 1 72 ? -15.053 -2.010 8.591 1.00 86.94 72 ARG A N 1
ATOM 585 C CA . ARG A 1 72 ? -15.192 -1.854 7.132 1.00 86.94 72 ARG A CA 1
ATOM 586 C C . ARG A 1 72 ? -13.938 -1.257 6.499 1.00 86.94 72 ARG A C 1
ATOM 588 O O . ARG A 1 72 ? -13.455 -1.787 5.501 1.00 86.94 72 ARG A O 1
ATOM 595 N N . LEU A 1 73 ? -13.393 -0.198 7.096 1.00 85.19 73 LEU A N 1
ATOM 596 C CA . LEU A 1 73 ? -12.177 0.460 6.618 1.00 85.19 73 LEU A CA 1
ATOM 597 C C . LEU A 1 73 ? -10.966 -0.481 6.659 1.00 85.19 73 LEU A C 1
ATOM 599 O O . LEU A 1 73 ? -10.249 -0.572 5.668 1.00 85.19 73 LEU A O 1
ATOM 603 N N . VAL A 1 74 ? -10.776 -1.257 7.733 1.00 85.00 74 VAL A N 1
ATOM 604 C CA . VAL A 1 74 ? -9.692 -2.258 7.790 1.00 85.00 74 VAL A CA 1
ATOM 605 C C . VAL A 1 74 ? -9.842 -3.320 6.703 1.00 85.00 74 VAL A C 1
ATOM 607 O O . VAL A 1 74 ? -8.858 -3.670 6.054 1.00 85.00 74 VAL A O 1
ATOM 610 N N . LYS A 1 75 ? -11.061 -3.812 6.453 1.00 87.19 75 LYS A N 1
ATOM 611 C CA . LYS A 1 75 ? -11.302 -4.792 5.384 1.00 87.19 75 LYS A CA 1
ATOM 612 C C . LYS A 1 75 ? -10.951 -4.227 4.004 1.00 87.19 75 LYS A C 1
ATOM 614 O O . LYS A 1 75 ? -10.320 -4.925 3.216 1.00 87.19 75 LYS A O 1
ATOM 619 N N . LEU A 1 76 ? -11.327 -2.975 3.729 1.00 87.94 76 LEU A N 1
ATOM 620 C CA . LEU A 1 76 ? -10.984 -2.288 2.480 1.00 87.94 76 LEU A CA 1
ATOM 621 C C . LEU A 1 76 ? -9.472 -2.126 2.326 1.00 87.94 76 LEU A C 1
ATOM 623 O O . LEU A 1 76 ? -8.923 -2.477 1.286 1.00 87.94 76 LEU A O 1
ATOM 627 N N . ILE A 1 77 ? -8.797 -1.653 3.374 1.00 86.62 77 ILE A N 1
ATOM 628 C CA . ILE A 1 77 ? -7.345 -1.471 3.385 1.00 86.62 77 ILE A CA 1
ATOM 629 C C . ILE A 1 77 ? -6.633 -2.796 3.085 1.00 86.62 77 ILE A C 1
ATOM 631 O O . ILE A 1 77 ? -5.801 -2.847 2.180 1.00 86.62 77 ILE A O 1
ATOM 635 N N . ASN A 1 78 ? -7.000 -3.871 3.788 1.00 85.81 78 ASN A N 1
ATOM 636 C CA . ASN A 1 78 ? -6.396 -5.190 3.601 1.00 85.81 78 ASN A CA 1
ATOM 637 C C . ASN A 1 78 ? -6.655 -5.758 2.201 1.00 85.81 78 ASN A C 1
ATOM 639 O O . ASN A 1 78 ? -5.749 -6.333 1.603 1.00 85.81 78 ASN A O 1
ATOM 643 N N . GLY A 1 79 ? -7.867 -5.578 1.665 1.00 87.81 79 GLY A N 1
ATOM 644 C CA . GLY A 1 79 ? -8.202 -6.004 0.305 1.00 87.81 79 GLY A CA 1
ATOM 645 C C . GLY A 1 79 ? -7.369 -5.282 -0.755 1.00 87.81 79 GLY A C 1
ATOM 646 O O . GLY A 1 79 ? -6.840 -5.922 -1.659 1.00 87.81 79 GLY A O 1
ATOM 647 N N . LEU A 1 80 ? -7.180 -3.968 -0.605 1.00 87.06 80 LEU A N 1
ATOM 648 C CA . LEU A 1 80 ? -6.320 -3.185 -1.495 1.00 87.06 80 LEU A CA 1
ATOM 649 C C . LEU A 1 80 ? -4.853 -3.623 -1.409 1.00 87.06 80 LEU A C 1
ATOM 651 O O . LEU A 1 80 ? -4.198 -3.745 -2.441 1.00 87.06 80 LEU A O 1
ATOM 655 N N . SER A 1 81 ? -4.350 -3.923 -0.207 1.00 85.62 81 SER A N 1
ATOM 656 C CA . SER A 1 81 ? -2.982 -4.426 -0.037 1.00 85.62 81 SER A CA 1
ATOM 657 C C . SER A 1 81 ? -2.794 -5.779 -0.720 1.00 85.62 81 SER A C 1
ATOM 659 O O . SER A 1 81 ? -1.788 -5.986 -1.391 1.00 85.62 81 SER A O 1
ATOM 661 N N . ALA A 1 82 ? -3.760 -6.692 -0.572 1.00 86.06 82 ALA A N 1
ATOM 662 C CA . ALA A 1 82 ? -3.727 -7.996 -1.230 1.00 86.06 82 ALA A CA 1
ATOM 663 C C . ALA A 1 82 ? -3.726 -7.858 -2.758 1.00 86.06 82 ALA A C 1
ATOM 665 O O . ALA A 1 82 ? -2.886 -8.458 -3.418 1.00 86.06 82 ALA A O 1
ATOM 666 N N . MET A 1 83 ? -4.584 -6.988 -3.301 1.00 87.50 83 MET A N 1
ATOM 667 C CA . MET A 1 83 ? -4.646 -6.717 -4.738 1.00 87.50 83 MET A CA 1
ATOM 668 C C . MET A 1 83 ? -3.309 -6.207 -5.294 1.00 87.50 83 MET A C 1
ATOM 670 O O . MET A 1 83 ? -2.867 -6.688 -6.333 1.00 87.50 83 MET A O 1
ATOM 674 N N . ILE A 1 84 ? -2.644 -5.272 -4.600 1.00 85.94 84 ILE A N 1
ATOM 675 C CA . ILE A 1 84 ? -1.310 -4.802 -5.008 1.00 85.94 84 ILE A CA 1
ATOM 676 C C . ILE A 1 84 ? -0.298 -5.950 -4.967 1.00 85.94 84 ILE A C 1
ATOM 678 O O . ILE A 1 84 ? 0.480 -6.108 -5.902 1.00 85.94 84 ILE A O 1
ATOM 682 N N . MET A 1 85 ? -0.280 -6.744 -3.892 1.00 82.88 85 MET A N 1
ATOM 683 C CA . MET A 1 85 ? 0.682 -7.842 -3.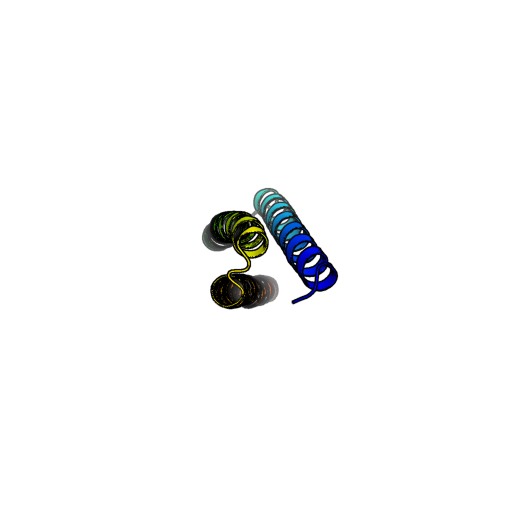751 1.00 82.88 85 MET A CA 1
ATOM 684 C C . MET A 1 85 ? 0.510 -8.911 -4.831 1.00 82.88 85 MET A C 1
ATOM 686 O O . MET A 1 85 ? 1.506 -9.385 -5.375 1.00 82.88 85 MET A O 1
ATOM 690 N N . ASP A 1 86 ? -0.727 -9.286 -5.147 1.00 81.06 86 ASP A N 1
ATOM 691 C CA . ASP A 1 86 ? -1.011 -10.286 -6.174 1.00 81.06 86 ASP A CA 1
ATOM 692 C C . ASP A 1 86 ? -0.644 -9.765 -7.569 1.00 81.06 86 ASP A C 1
ATOM 694 O O . ASP A 1 86 ? 0.025 -10.466 -8.328 1.00 81.06 86 ASP A O 1
ATOM 698 N N . ASP A 1 87 ? -0.977 -8.510 -7.884 1.00 83.31 87 ASP A N 1
ATOM 699 C CA . ASP A 1 87 ? -0.600 -7.902 -9.163 1.00 83.31 87 ASP A CA 1
ATOM 700 C C . ASP A 1 87 ? 0.926 -7.748 -9.295 1.00 83.31 87 ASP A C 1
ATOM 702 O O . ASP A 1 87 ? 1.498 -8.060 -10.341 1.00 83.31 87 ASP A O 1
ATOM 706 N N . ALA A 1 88 ? 1.610 -7.366 -8.213 1.00 81.12 88 ALA A N 1
ATOM 707 C CA . ALA A 1 88 ? 3.064 -7.248 -8.183 1.00 81.12 88 ALA A CA 1
ATOM 708 C C . ALA A 1 88 ? 3.756 -8.602 -8.404 1.00 81.12 88 ALA A C 1
ATOM 710 O O . ALA A 1 88 ? 4.760 -8.668 -9.113 1.00 81.12 88 ALA A O 1
ATOM 711 N N . ARG A 1 89 ? 3.212 -9.696 -7.851 1.00 80.19 89 ARG A N 1
ATOM 712 C CA . ARG A 1 89 ? 3.703 -11.059 -8.119 1.00 80.19 89 ARG A CA 1
ATOM 713 C C . ARG A 1 89 ? 3.560 -11.429 -9.590 1.00 80.19 89 ARG A C 1
ATOM 715 O O . ARG A 1 89 ? 4.497 -11.985 -10.153 1.00 80.19 89 ARG A O 1
ATOM 722 N N . LEU A 1 90 ? 2.434 -11.082 -10.217 1.00 78.06 90 LEU A N 1
ATOM 723 C CA . LEU A 1 90 ? 2.223 -11.319 -11.647 1.00 78.06 90 LEU A CA 1
ATOM 724 C C . LEU A 1 90 ? 3.230 -10.541 -12.498 1.00 78.06 90 LEU A C 1
ATOM 726 O O . LEU A 1 90 ? 3.807 -11.107 -13.423 1.00 78.06 90 LEU A O 1
ATOM 730 N N . ILE A 1 91 ? 3.489 -9.272 -12.165 1.00 75.94 91 ILE A N 1
ATOM 731 C CA . ILE A 1 91 ? 4.515 -8.465 -12.841 1.00 75.94 91 ILE A CA 1
ATOM 732 C C . ILE A 1 91 ? 5.895 -9.109 -12.706 1.00 75.94 91 ILE A C 1
ATOM 734 O O . ILE A 1 91 ? 6.581 -9.264 -13.709 1.00 75.94 91 ILE A O 1
ATOM 738 N N . LEU A 1 92 ? 6.295 -9.509 -11.495 1.00 70.50 92 LEU A N 1
ATOM 739 C CA . LEU A 1 92 ? 7.594 -10.148 -11.267 1.00 70.50 92 LEU A CA 1
ATOM 740 C C . LEU A 1 92 ? 7.729 -11.451 -12.061 1.00 70.50 92 LEU A C 1
ATOM 742 O O . LEU A 1 92 ? 8.730 -11.629 -12.746 1.00 70.50 92 LEU A O 1
ATOM 746 N N . SER A 1 93 ? 6.695 -12.299 -12.055 1.00 70.75 93 SER A N 1
ATOM 747 C CA . SER A 1 93 ? 6.695 -13.537 -12.842 1.00 70.75 93 SER A CA 1
ATOM 748 C C . SER A 1 93 ? 6.745 -13.284 -14.354 1.00 70.75 93 SER A C 1
ATOM 750 O O . SER A 1 93 ? 7.398 -14.024 -15.077 1.00 70.75 93 SER A O 1
ATOM 752 N N . GLY A 1 94 ? 6.105 -12.215 -14.843 1.00 66.06 94 GLY A N 1
ATOM 753 C CA . GLY A 1 94 ? 6.156 -11.833 -16.256 1.00 66.06 94 GLY A CA 1
ATOM 754 C C . GLY A 1 94 ? 7.523 -11.290 -16.680 1.00 66.06 94 GLY A C 1
ATOM 755 O O . GLY A 1 94 ? 7.997 -11.616 -17.760 1.00 66.06 94 GLY A O 1
ATOM 756 N N . ILE A 1 95 ? 8.184 -10.515 -15.812 1.00 61.84 95 ILE A N 1
ATOM 757 C CA . ILE A 1 95 ? 9.549 -10.010 -16.041 1.00 61.84 95 ILE A CA 1
ATOM 758 C C . ILE A 1 95 ? 10.576 -11.153 -16.032 1.00 61.84 95 ILE A C 1
ATOM 760 O O . ILE A 1 95 ? 11.564 -11.091 -16.759 1.00 61.84 95 ILE A O 1
ATOM 764 N N . GLU A 1 96 ? 10.380 -12.180 -15.199 1.00 56.03 96 GLU A N 1
ATOM 765 C CA . GLU A 1 96 ? 11.243 -13.369 -15.187 1.00 56.03 96 GLU A CA 1
ATOM 766 C C . GLU A 1 96 ? 11.099 -14.188 -16.476 1.00 56.03 96 GLU A C 1
ATOM 768 O O . GLU A 1 96 ? 12.111 -14.602 -17.033 1.00 56.03 96 GLU A O 1
ATOM 773 N N . LEU A 1 97 ? 9.880 -14.325 -17.013 1.00 51.19 97 LEU A N 1
ATOM 774 C CA . LEU A 1 97 ? 9.643 -15.011 -18.289 1.00 51.19 97 LEU A CA 1
ATOM 775 C C . LEU A 1 97 ? 10.297 -14.295 -19.487 1.00 51.19 97 LEU A C 1
ATOM 777 O O . LEU A 1 97 ? 10.848 -14.960 -20.354 1.00 51.19 97 LEU A O 1
ATOM 781 N N . GLU A 1 98 ? 10.313 -12.957 -19.524 1.00 51.06 98 GLU A N 1
ATOM 782 C CA . GLU A 1 98 ? 10.976 -12.195 -20.604 1.00 51.06 98 GLU A CA 1
ATOM 783 C C . GLU A 1 98 ? 12.515 -12.311 -20.589 1.00 51.06 98 GLU A C 1
ATOM 785 O O . GLU A 1 98 ? 13.168 -12.028 -21.595 1.00 51.06 98 GLU A O 1
ATOM 790 N N . LYS A 1 99 ? 13.124 -12.714 -19.465 1.00 50.38 99 LYS A N 1
ATOM 791 C CA . LYS A 1 99 ? 14.586 -12.856 -19.354 1.00 50.38 99 LYS A CA 1
ATOM 792 C C . LYS A 1 99 ? 15.123 -14.193 -19.857 1.00 50.38 99 LYS A C 1
ATOM 794 O O . LYS A 1 99 ? 16.285 -14.232 -20.262 1.00 50.38 99 LYS A O 1
ATOM 799 N N . ASP A 1 100 ? 14.307 -15.242 -19.857 1.00 45.50 100 ASP A N 1
ATOM 800 C CA . ASP A 1 100 ? 14.724 -16.584 -20.283 1.00 45.50 100 ASP A CA 1
ATOM 801 C C . ASP A 1 100 ? 14.632 -16.796 -21.809 1.00 45.50 100 ASP A C 1
ATOM 803 O O . ASP A 1 100 ? 15.234 -17.731 -22.335 1.00 45.50 100 ASP A O 1
ATOM 807 N N . ASP A 1 101 ? 13.993 -15.883 -22.549 1.00 46.31 101 ASP A N 1
ATOM 808 C CA . ASP A 1 101 ? 13.876 -15.954 -24.016 1.00 46.31 101 ASP A CA 1
ATOM 809 C C . ASP A 1 101 ? 15.118 -15.430 -24.781 1.00 46.31 101 ASP A C 1
ATOM 811 O O . ASP A 1 101 ? 15.145 -15.424 -26.013 1.00 46.31 101 ASP A O 1
ATOM 815 N N . PHE A 1 102 ? 16.199 -15.041 -24.087 1.00 48.00 102 PHE A N 1
ATOM 816 C CA . PHE A 1 102 ? 17.467 -14.596 -24.698 1.00 48.00 102 PHE A CA 1
ATOM 817 C C . PHE A 1 102 ? 18.557 -15.682 -24.751 1.00 48.00 102 PHE A C 1
ATOM 819 O O . PHE A 1 102 ? 19.747 -15.402 -24.590 1.00 48.00 102 PHE A O 1
ATOM 826 N N . HIS A 1 103 ? 18.189 -16.930 -25.030 1.00 45.53 103 HIS A N 1
ATOM 827 C CA . HIS A 1 103 ? 19.142 -17.971 -25.422 1.00 45.53 103 HIS A CA 1
ATOM 828 C C . HIS A 1 103 ? 18.587 -18.779 -26.589 1.00 45.53 103 HIS A C 1
ATOM 830 O O . HIS A 1 103 ? 17.998 -19.819 -26.364 1.00 45.53 103 HIS A O 1
ATOM 836 N N . TYR A 1 104 ? 18.774 -18.292 -27.819 1.00 40.38 104 TYR A N 1
ATOM 837 C CA . TYR A 1 104 ? 19.094 -19.095 -29.011 1.00 40.38 104 TYR A CA 1
ATOM 838 C C . TYR A 1 104 ? 19.355 -18.152 -30.197 1.00 40.38 104 TYR A C 1
ATOM 840 O O . TYR A 1 104 ? 18.422 -17.724 -30.871 1.00 40.38 104 TYR A O 1
ATOM 848 N N . CYS A 1 105 ? 20.632 -17.842 -30.427 1.00 39.59 105 CYS A N 1
ATOM 849 C CA . CYS A 1 105 ? 21.241 -17.546 -31.728 1.00 39.59 105 CYS A CA 1
ATOM 850 C C . CYS A 1 105 ? 22.730 -17.883 -31.618 1.00 39.59 105 CYS A C 1
ATOM 852 O O . CYS A 1 105 ? 23.393 -17.283 -30.741 1.00 39.59 105 CYS A O 1
#